Protein AF-A0A7J7JKU1-F1 (afdb_monomer)

Nearest PDB structures (foldseek):
  4qpm-assembly2_B  TM=9.343E-01  e=4.705E-10  Homo sapiens
  4qpm-assembly1_A  TM=9.347E-01  e=1.873E-09  Homo sapiens
  6jkm-assembly1_A  TM=8.986E-01  e=7.003E-09  Drosophila melanogaster
  4r8q-assembly1_A  TM=9.108E-01  e=9.587E-09  Homo sapiens
  5dmz-assembly2_B  TM=9.161E-01  e=3.366E-08  Homo sapiens

Structure (mmCIF, N/CA/C/O backbone):
data_AF-A0A7J7JKU1-F1
#
_entry.id   AF-A0A7J7JKU1-F1
#
loop_
_atom_site.group_PDB
_atom_site.id
_atom_site.type_symbol
_atom_site.label_atom_id
_atom_site.label_alt_id
_atom_site.label_comp_id
_atom_site.label_asym_id
_atom_site.label_entity_id
_atom_site.label_seq_id
_atom_site.pdbx_PDB_ins_code
_atom_site.Cartn_x
_atom_site.Cartn_y
_atom_site.Cartn_z
_atom_site.occupancy
_atom_site.B_iso_or_equiv
_atom_site.auth_seq_id
_atom_site.auth_comp_id
_atom_site.auth_asym_id
_atom_site.auth_atom_id
_atom_site.pdbx_PDB_model_num
ATOM 1 N N . MET A 1 1 ? -12.959 -21.064 -3.383 1.00 46.06 1 MET A N 1
ATOM 2 C CA . MET A 1 1 ? -13.220 -21.787 -2.117 1.00 46.06 1 MET A CA 1
ATOM 3 C C . MET A 1 1 ? -13.377 -20.751 -1.018 1.00 46.06 1 MET A C 1
ATOM 5 O O . MET A 1 1 ? -12.497 -19.912 -0.918 1.00 46.06 1 MET A O 1
ATOM 9 N N . SER A 1 2 ? -14.446 -20.796 -0.218 1.00 59.28 2 SER A N 1
ATOM 10 C CA . SER A 1 2 ? -14.544 -20.026 1.033 1.00 59.28 2 SER A CA 1
ATOM 11 C C . SER A 1 2 ? -14.704 -21.008 2.189 1.00 59.28 2 SER A C 1
ATOM 13 O O . SER A 1 2 ? -15.563 -21.885 2.125 1.00 59.28 2 SER A O 1
ATOM 15 N N . LYS A 1 3 ? -13.853 -20.899 3.215 1.00 81.06 3 LYS A N 1
ATOM 16 C CA . LYS A 1 3 ? -13.950 -21.684 4.460 1.00 81.06 3 LYS A CA 1
ATOM 17 C C . LYS A 1 3 ? -14.868 -21.029 5.497 1.00 81.06 3 LYS A C 1
ATOM 19 O O . LYS A 1 3 ? -15.159 -21.647 6.515 1.00 81.06 3 LYS A O 1
ATOM 24 N N . PHE A 1 4 ? -15.330 -19.812 5.220 1.00 85.56 4 PHE A N 1
ATOM 25 C CA . PHE A 1 4 ? -16.166 -19.015 6.106 1.00 85.56 4 PHE A CA 1
ATOM 26 C C . PHE A 1 4 ? -17.524 -18.710 5.459 1.00 85.56 4 PHE A C 1
ATOM 28 O O . PHE A 1 4 ? -17.629 -18.718 4.223 1.00 85.56 4 PHE A O 1
ATOM 35 N N . PRO A 1 5 ? -18.564 -18.428 6.262 1.00 91.69 5 PRO A N 1
ATOM 36 C CA . PRO A 1 5 ? -19.834 -17.940 5.744 1.00 91.69 5 PRO A CA 1
ATOM 37 C C . PRO A 1 5 ? -19.664 -16.671 4.886 1.00 91.69 5 PRO A C 1
ATOM 39 O O . PRO A 1 5 ? -18.752 -15.875 5.142 1.00 91.69 5 PRO A O 1
ATOM 42 N N . PRO A 1 6 ? -20.536 -16.446 3.888 1.00 88.62 6 PRO A N 1
ATOM 43 C CA . PRO A 1 6 ? -20.559 -15.195 3.134 1.00 88.62 6 PRO A CA 1
ATOM 44 C C . PRO A 1 6 ? -20.669 -13.977 4.063 1.00 88.62 6 PRO A C 1
ATOM 46 O O . PRO A 1 6 ? -21.420 -14.013 5.035 1.00 88.62 6 PRO A O 1
ATOM 49 N N . GLY A 1 7 ? -19.918 -12.912 3.771 1.00 88.69 7 GLY A N 1
ATOM 50 C CA . GLY A 1 7 ? -19.911 -11.684 4.580 1.00 88.69 7 GLY A CA 1
ATOM 51 C C . GLY A 1 7 ? -19.053 -11.744 5.850 1.00 88.69 7 GLY A C 1
ATOM 52 O O . GLY A 1 7 ? -19.104 -10.825 6.660 1.00 88.69 7 GLY A O 1
ATOM 53 N N . THR A 1 8 ? -18.261 -12.803 6.048 1.00 91.94 8 THR A N 1
ATOM 54 C CA . THR A 1 8 ? -17.329 -12.869 7.184 1.00 91.94 8 THR A CA 1
ATOM 55 C C . THR A 1 8 ? -16.229 -11.818 7.044 1.00 91.94 8 THR A C 1
ATOM 57 O O . THR A 1 8 ? -15.529 -11.788 6.033 1.00 91.94 8 THR A O 1
ATOM 60 N N . THR A 1 9 ? -16.036 -11.015 8.090 1.00 94.88 9 THR A N 1
ATOM 61 C CA . THR A 1 9 ? -14.942 -10.043 8.219 1.00 94.88 9 THR A CA 1
ATOM 62 C C . THR A 1 9 ? -14.156 -10.268 9.506 1.00 94.88 9 THR A C 1
ATOM 64 O O . THR A 1 9 ? -14.694 -10.796 10.479 1.00 94.88 9 THR A O 1
ATOM 67 N N . PHE A 1 10 ? -12.914 -9.800 9.545 1.00 94.19 10 PHE A N 1
ATOM 68 C CA . PHE A 1 10 ? -12.026 -9.903 10.699 1.00 94.19 10 PHE A CA 1
ATOM 69 C C . PHE A 1 10 ? -11.717 -8.523 11.286 1.00 94.19 10 PHE A C 1
ATOM 71 O O . PHE A 1 10 ? -11.717 -7.522 10.578 1.00 94.19 10 PHE A O 1
ATOM 78 N N . THR A 1 11 ? -11.441 -8.474 12.587 1.00 93.62 11 THR A N 1
ATOM 79 C CA . THR A 1 11 ? -11.050 -7.254 13.324 1.00 93.62 11 THR A CA 1
ATOM 80 C C . THR A 1 11 ? -9.791 -7.465 14.166 1.00 93.62 11 THR A C 1
ATOM 82 O O . THR A 1 11 ? -9.425 -6.618 14.975 1.00 93.62 11 THR A O 1
ATOM 85 N N . ALA A 1 12 ? -9.122 -8.608 13.996 1.00 90.19 12 ALA A N 1
ATOM 86 C CA . ALA A 1 12 ? -7.880 -8.900 14.694 1.00 90.19 12 ALA A CA 1
ATOM 87 C C . ALA A 1 12 ? -6.747 -8.003 14.178 1.00 90.19 12 ALA A C 1
ATOM 89 O O . ALA A 1 12 ? -6.693 -7.680 12.989 1.00 90.19 12 ALA A O 1
ATOM 90 N N . ASN A 1 13 ? -5.826 -7.651 15.069 1.00 85.62 13 ASN A N 1
ATOM 91 C CA . ASN A 1 13 ? -4.623 -6.901 14.728 1.00 85.62 13 ASN A CA 1
ATOM 92 C C . ASN A 1 13 ? -3.426 -7.849 14.657 1.00 85.62 13 ASN A C 1
ATOM 94 O O . ASN A 1 13 ? -3.369 -8.847 15.375 1.00 85.62 13 ASN A O 1
ATOM 98 N N . ASN A 1 14 ? -2.460 -7.521 13.802 1.00 76.62 14 ASN A N 1
ATOM 99 C CA . ASN A 1 14 ? -1.151 -8.157 13.839 1.00 76.62 14 ASN A CA 1
ATOM 100 C C . ASN A 1 14 ? -0.316 -7.511 14.955 1.00 76.62 1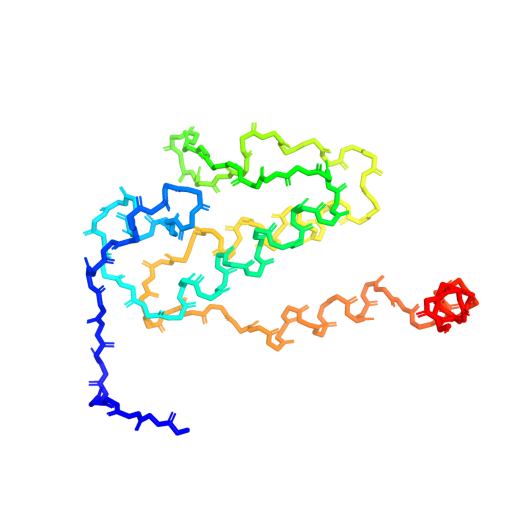4 ASN A C 1
ATOM 102 O O . ASN A 1 14 ? -0.304 -6.288 15.082 1.00 76.62 14 ASN A O 1
ATOM 106 N N . GLU A 1 15 ? 0.395 -8.311 15.747 1.00 78.12 15 GLU A N 1
ATOM 107 C CA . GLU A 1 15 ? 1.265 -7.810 16.821 1.00 78.12 15 GLU A CA 1
ATOM 108 C C . GLU A 1 15 ? 2.463 -7.013 16.281 1.00 78.12 15 GLU A C 1
ATOM 110 O O . GLU A 1 15 ? 3.053 -6.200 16.989 1.00 78.12 15 GLU A O 1
ATOM 115 N N . THR A 1 16 ? 2.819 -7.208 15.008 1.00 81.88 16 THR A N 1
ATOM 116 C CA . THR A 1 16 ? 3.930 -6.497 14.372 1.00 81.88 16 THR A CA 1
ATOM 117 C C . THR A 1 16 ? 3.438 -5.306 13.550 1.00 81.88 16 THR A C 1
ATOM 119 O O . THR A 1 16 ? 2.792 -5.464 12.512 1.00 81.88 16 THR A O 1
ATOM 122 N N . GLU A 1 17 ? 3.815 -4.096 13.969 1.00 75.38 17 GLU A N 1
ATOM 123 C CA . GLU A 1 17 ? 3.302 -2.835 13.413 1.00 75.38 17 GLU A CA 1
ATOM 124 C C . GLU A 1 17 ? 3.532 -2.655 11.903 1.00 75.38 17 GLU A C 1
ATOM 126 O O . GLU A 1 17 ? 2.684 -2.078 11.212 1.00 75.38 17 GLU A O 1
ATOM 131 N N . GLY A 1 18 ? 4.653 -3.166 11.385 1.00 76.88 18 GLY A N 1
ATOM 132 C CA . GLY A 1 18 ? 5.004 -3.101 9.961 1.00 76.88 18 GLY A CA 1
ATOM 133 C C . GLY A 1 18 ? 4.120 -3.959 9.051 1.00 76.88 18 GLY A C 1
ATOM 134 O O . GLY A 1 18 ? 4.101 -3.744 7.844 1.00 76.88 18 GLY A O 1
ATOM 135 N N . PHE A 1 19 ? 3.363 -4.897 9.621 1.00 82.50 19 PHE A N 1
ATOM 136 C CA . PHE A 1 19 ? 2.470 -5.795 8.887 1.00 82.50 19 PHE A CA 1
ATOM 137 C C . PHE A 1 19 ? 0.989 -5.488 9.129 1.00 82.50 19 PHE A C 1
ATOM 139 O O . PHE A 1 19 ? 0.122 -6.229 8.669 1.00 82.50 19 PHE A O 1
ATOM 146 N N . MET A 1 20 ? 0.677 -4.405 9.846 1.00 92.50 20 MET A N 1
ATOM 147 C CA . MET A 1 20 ? -0.702 -3.966 10.016 1.00 92.50 20 MET A CA 1
ATOM 148 C C . MET A 1 20 ? -1.178 -3.211 8.773 1.00 92.50 20 MET A C 1
ATOM 150 O O . MET A 1 20 ? -0.646 -2.142 8.460 1.00 92.50 20 MET A O 1
ATOM 154 N N . CYS A 1 21 ? -2.212 -3.734 8.105 1.00 95.25 21 CYS A N 1
ATOM 155 C CA . CYS A 1 21 ? -2.873 -3.024 7.011 1.00 95.25 21 CYS A CA 1
ATOM 156 C C . CYS A 1 21 ? -3.623 -1.781 7.524 1.00 95.25 21 CYS A C 1
ATOM 158 O O . CYS A 1 21 ? -3.748 -1.555 8.734 1.00 95.25 21 CYS A O 1
ATOM 160 N N . ILE A 1 22 ? -4.128 -0.954 6.608 1.00 96.12 22 ILE A N 1
ATOM 161 C CA . ILE A 1 22 ? -4.790 0.308 6.964 1.00 96.12 22 ILE A CA 1
ATOM 162 C C . ILE A 1 22 ? -6.020 0.068 7.842 1.00 96.12 22 ILE A C 1
ATOM 164 O O . ILE A 1 22 ? -6.248 0.795 8.809 1.00 96.12 22 ILE A O 1
ATOM 168 N N . GLU A 1 23 ? -6.796 -0.970 7.553 1.00 96.25 23 GLU A N 1
ATOM 169 C CA . GLU A 1 23 ? -7.975 -1.355 8.325 1.00 96.25 23 GLU A CA 1
ATOM 170 C C . GLU A 1 23 ? -7.602 -1.738 9.761 1.00 96.25 23 GLU A C 1
ATOM 172 O O . GLU A 1 23 ? -8.195 -1.197 10.688 1.00 96.25 23 GLU A O 1
ATOM 177 N N . MET A 1 24 ? -6.556 -2.548 9.967 1.00 95.19 24 MET A N 1
ATOM 178 C CA . MET A 1 24 ? -6.043 -2.865 11.310 1.00 95.19 24 MET A CA 1
ATOM 179 C C . MET A 1 24 ? -5.609 -1.595 12.058 1.00 95.19 24 MET A C 1
ATOM 181 O O . MET A 1 24 ? -6.012 -1.362 13.197 1.00 95.19 24 MET A O 1
ATOM 185 N N . LYS A 1 25 ? -4.844 -0.709 11.399 1.00 92.81 25 LYS A N 1
ATOM 186 C CA . LYS A 1 25 ? -4.386 0.565 11.991 1.00 92.81 25 LYS A CA 1
ATOM 187 C C . LYS A 1 25 ? -5.542 1.494 12.372 1.00 92.81 25 LYS A C 1
ATOM 189 O O . LYS A 1 25 ? -5.419 2.258 13.325 1.00 92.81 25 LYS A O 1
ATOM 194 N N . THR A 1 26 ? -6.653 1.427 11.641 1.00 93.69 26 THR A N 1
ATOM 195 C CA . THR A 1 26 ? -7.845 2.268 11.842 1.00 93.69 26 THR A CA 1
ATOM 196 C C . THR A 1 26 ? -8.975 1.561 12.592 1.00 93.69 26 THR A C 1
ATOM 198 O O . THR A 1 26 ? -10.061 2.123 12.701 1.00 93.69 26 THR A O 1
ATOM 201 N N . GLN A 1 27 ? -8.732 0.357 13.128 1.00 93.81 27 GLN A N 1
ATOM 202 C CA . GLN A 1 27 ? -9.733 -0.475 13.813 1.00 93.81 27 GLN A CA 1
ATOM 203 C C . GLN A 1 27 ? -10.998 -0.727 12.966 1.00 93.81 27 GLN A C 1
ATOM 205 O O . GLN A 1 27 ? -12.113 -0.802 13.483 1.00 93.81 27 GLN A O 1
ATOM 210 N N . ARG A 1 28 ? -10.830 -0.848 11.644 1.00 94.50 28 ARG A N 1
ATOM 211 C CA . ARG A 1 28 ? -11.887 -1.206 10.692 1.00 94.50 28 ARG A CA 1
ATOM 212 C C . ARG A 1 28 ? -11.865 -2.713 10.400 1.00 94.50 28 ARG A C 1
ATOM 214 O O . ARG A 1 28 ? -10.804 -3.335 10.475 1.00 94.50 28 ARG A O 1
ATOM 221 N N . PRO A 1 29 ? -13.014 -3.309 10.040 1.00 95.50 29 PRO A N 1
ATOM 222 C CA . PRO A 1 29 ? -13.056 -4.695 9.597 1.00 95.50 29 PRO A CA 1
ATOM 223 C C . PRO A 1 29 ? -12.287 -4.888 8.283 1.00 95.50 29 PRO A C 1
ATOM 225 O O . PRO A 1 29 ? -12.314 -4.025 7.403 1.00 95.50 29 PRO A O 1
ATOM 228 N N . TRP A 1 30 ? -11.643 -6.043 8.141 1.00 95.38 30 TRP A N 1
ATOM 229 C CA . TRP A 1 30 ? -10.852 -6.419 6.972 1.00 95.38 30 TRP A CA 1
ATOM 230 C C . TRP A 1 30 ? -11.104 -7.867 6.538 1.00 95.38 30 TRP A C 1
ATOM 232 O O . TRP A 1 30 ? -11.563 -8.709 7.309 1.00 95.38 30 TRP A O 1
ATOM 242 N N . THR A 1 31 ? -10.804 -8.151 5.274 1.00 95.00 31 THR A N 1
ATOM 243 C CA . THR A 1 31 ? -10.789 -9.483 4.655 1.00 95.00 31 THR A CA 1
ATOM 244 C C . THR A 1 31 ? -9.525 -9.621 3.800 1.00 95.00 31 THR A C 1
ATOM 246 O O . THR A 1 31 ? -8.447 -9.853 4.332 1.00 95.00 31 THR A O 1
ATOM 249 N N . TYR A 1 32 ? -9.605 -9.410 2.490 1.00 94.56 32 TYR A N 1
ATOM 250 C CA . TYR A 1 32 ? -8.474 -9.552 1.569 1.00 94.56 32 TYR A CA 1
ATOM 251 C C . TYR A 1 32 ? -7.542 -8.331 1.544 1.00 94.56 32 TYR A C 1
ATOM 253 O O . TYR A 1 32 ? -6.454 -8.395 0.977 1.00 94.56 32 TYR A O 1
ATOM 261 N N . GLN A 1 33 ? -7.925 -7.219 2.181 1.00 95.62 33 GLN A N 1
ATOM 262 C CA . GLN A 1 33 ? -7.098 -6.009 2.263 1.00 95.62 33 GLN A CA 1
ATOM 263 C C . GLN A 1 33 ? -5.731 -6.278 2.910 1.00 95.62 33 GLN A C 1
ATOM 265 O O . GLN A 1 33 ? -4.746 -5.639 2.543 1.00 95.62 33 GLN A O 1
ATOM 270 N N . THR A 1 34 ? -5.645 -7.246 3.833 1.00 94.88 34 THR A N 1
ATOM 271 C CA . THR A 1 34 ? -4.372 -7.626 4.465 1.00 94.88 34 THR A CA 1
ATOM 272 C C . THR A 1 34 ? -3.369 -8.186 3.449 1.00 94.88 34 THR A C 1
ATOM 274 O O . THR A 1 34 ? -2.213 -7.760 3.433 1.00 94.88 34 THR A O 1
ATOM 277 N N . ASP A 1 35 ? -3.823 -9.036 2.524 1.00 94.56 35 ASP A N 1
ATOM 278 C CA . ASP A 1 35 ? -2.975 -9.618 1.481 1.00 94.56 35 ASP A CA 1
ATOM 279 C C . ASP A 1 35 ? -2.537 -8.549 0.474 1.00 94.56 35 ASP A C 1
ATOM 281 O O . ASP A 1 35 ? -1.368 -8.492 0.089 1.00 94.56 35 ASP A O 1
ATOM 285 N N . LEU A 1 36 ? -3.451 -7.649 0.093 1.00 96.38 36 LEU A N 1
ATOM 286 C CA . LEU A 1 36 ? -3.147 -6.531 -0.808 1.00 96.38 36 LEU A CA 1
ATOM 287 C C . LEU A 1 36 ? -2.111 -5.582 -0.199 1.00 96.38 36 LEU A C 1
ATOM 289 O O . LEU A 1 36 ? -1.170 -5.172 -0.880 1.00 96.38 36 LEU A O 1
ATOM 293 N N . PHE A 1 37 ? -2.221 -5.295 1.098 1.00 96.31 37 PHE A N 1
ATOM 294 C CA . PHE A 1 37 ? -1.210 -4.535 1.823 1.00 96.31 37 PHE A CA 1
ATOM 295 C C . PHE A 1 37 ? 0.150 -5.250 1.829 1.00 96.31 37 PHE A C 1
ATOM 297 O O . PHE A 1 37 ? 1.183 -4.610 1.627 1.00 96.31 37 PHE A O 1
ATOM 304 N N . GLY A 1 38 ? 0.168 -6.577 1.995 1.00 95.25 38 GLY A N 1
ATOM 305 C CA . GLY A 1 38 ? 1.385 -7.389 1.904 1.00 95.25 38 GLY A CA 1
ATOM 306 C C . GLY A 1 38 ? 2.041 -7.350 0.517 1.00 95.25 38 GLY A C 1
ATOM 307 O O . GLY A 1 38 ? 3.266 -7.210 0.410 1.00 95.25 38 GLY A O 1
ATOM 308 N N . VAL A 1 39 ? 1.239 -7.395 -0.553 1.00 95.88 39 VAL A N 1
ATOM 309 C CA . VAL A 1 39 ? 1.717 -7.220 -1.936 1.00 95.88 39 VAL A CA 1
ATOM 310 C C . VAL A 1 39 ? 2.351 -5.842 -2.109 1.00 95.88 39 VAL A C 1
ATOM 312 O O . VAL A 1 39 ? 3.477 -5.750 -2.600 1.00 95.88 39 VAL A O 1
ATOM 315 N N . LEU A 1 40 ? 1.686 -4.777 -1.653 1.00 96.56 40 LEU A N 1
ATOM 316 C CA . LEU A 1 40 ? 2.237 -3.421 -1.701 1.00 96.56 40 LEU A CA 1
ATOM 317 C C . LEU A 1 40 ? 3.538 -3.288 -0.907 1.00 96.56 40 LEU A C 1
ATOM 319 O O . LEU A 1 40 ? 4.488 -2.679 -1.396 1.00 96.56 40 LEU A O 1
ATOM 323 N N . GLY A 1 41 ? 3.607 -3.885 0.286 1.00 95.88 41 GLY A N 1
ATOM 324 C CA . GLY A 1 41 ? 4.822 -3.917 1.097 1.00 95.88 41 GLY A CA 1
ATOM 325 C C . GLY A 1 41 ? 5.982 -4.581 0.357 1.00 95.88 41 GLY A C 1
ATOM 326 O O . GLY A 1 41 ? 7.080 -4.030 0.303 1.00 95.88 41 GLY A O 1
ATOM 327 N N . THR A 1 42 ? 5.715 -5.711 -0.300 1.00 95.94 42 THR A N 1
ATOM 328 C CA . THR A 1 42 ? 6.705 -6.439 -1.108 1.00 95.94 42 THR A CA 1
ATOM 329 C C . THR A 1 42 ? 7.177 -5.609 -2.301 1.00 95.94 42 THR A C 1
ATOM 331 O O . THR A 1 42 ? 8.380 -5.433 -2.497 1.00 95.94 42 THR A O 1
ATOM 334 N N . VAL A 1 43 ? 6.246 -5.048 -3.079 1.00 95.25 43 VAL A N 1
ATOM 335 C CA . VAL A 1 43 ? 6.564 -4.171 -4.218 1.00 95.25 43 VAL A CA 1
ATOM 336 C C . VAL A 1 43 ? 7.391 -2.971 -3.764 1.00 95.25 43 VAL A C 1
ATOM 338 O O . VAL A 1 43 ? 8.397 -2.643 -4.389 1.00 95.25 43 VAL A O 1
ATOM 341 N N . TYR A 1 44 ? 7.011 -2.331 -2.659 1.00 95.56 44 TYR A N 1
ATOM 342 C CA . TYR A 1 44 ? 7.746 -1.198 -2.110 1.00 95.56 44 TYR A CA 1
ATOM 343 C C . TYR A 1 44 ? 9.184 -1.587 -1.752 1.00 95.56 44 TYR A C 1
ATOM 345 O O . TYR A 1 44 ? 10.121 -0.869 -2.100 1.00 95.56 44 TYR A O 1
ATOM 353 N N . THR A 1 45 ? 9.386 -2.745 -1.119 1.00 94.81 45 THR A N 1
ATOM 354 C CA . THR A 1 45 ? 10.730 -3.246 -0.815 1.00 94.81 45 THR A CA 1
ATOM 355 C C . THR A 1 45 ? 11.548 -3.520 -2.073 1.00 94.81 45 THR A C 1
ATOM 357 O O . THR A 1 45 ? 12.729 -3.179 -2.097 1.00 94.81 45 THR A O 1
ATOM 360 N N . LEU A 1 46 ? 10.943 -4.033 -3.145 1.00 93.75 46 LEU A N 1
ATOM 361 C CA . LEU A 1 46 ? 11.634 -4.218 -4.426 1.00 93.75 46 LEU A CA 1
ATOM 362 C C . LEU A 1 46 ? 12.029 -2.886 -5.088 1.00 93.75 46 LEU A C 1
ATOM 364 O O . LEU A 1 46 ? 13.107 -2.789 -5.669 1.00 93.75 46 LEU A O 1
ATOM 368 N N . LEU A 1 47 ? 11.186 -1.855 -4.986 1.00 92.88 47 LEU A N 1
ATOM 369 C CA . LEU A 1 47 ? 11.436 -0.547 -5.604 1.00 92.88 47 LEU A CA 1
ATOM 370 C C . LEU A 1 47 ? 12.418 0.324 -4.807 1.00 92.88 47 LEU A C 1
ATOM 372 O O . LEU A 1 47 ? 13.222 1.042 -5.400 1.00 92.88 47 LEU A O 1
ATOM 376 N N . PHE A 1 48 ? 12.351 0.280 -3.475 1.00 93.50 48 PHE A N 1
ATOM 377 C CA . PHE A 1 48 ? 13.046 1.225 -2.591 1.00 93.50 48 PHE A CA 1
ATOM 378 C C . PHE A 1 48 ? 14.058 0.577 -1.643 1.00 93.50 48 PHE A C 1
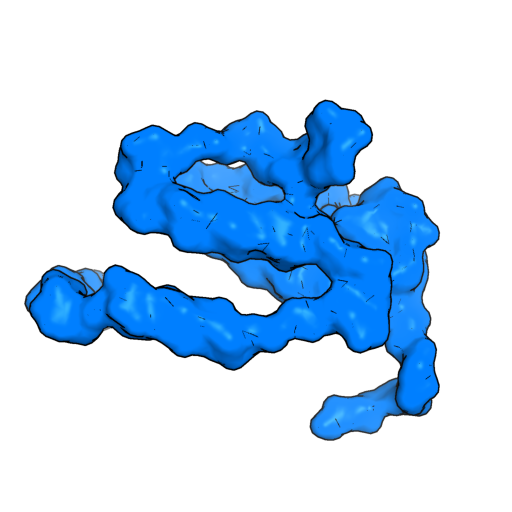ATOM 380 O O . PHE A 1 48 ? 14.718 1.298 -0.895 1.00 93.50 48 PHE A O 1
ATOM 387 N N . GLN A 1 49 ? 14.184 -0.756 -1.654 1.00 93.25 49 GLN A N 1
ATOM 388 C CA . GLN A 1 49 ? 15.102 -1.522 -0.795 1.00 93.25 49 GLN A CA 1
ATOM 389 C C . GLN A 1 49 ? 14.905 -1.231 0.701 1.00 93.25 49 GLN A C 1
ATOM 391 O O . GLN A 1 49 ? 15.845 -1.226 1.493 1.00 93.25 49 GLN A O 1
ATOM 396 N N . ASN A 1 50 ? 13.665 -0.940 1.092 1.00 92.56 50 ASN A N 1
ATOM 397 C CA . ASN A 1 50 ? 13.294 -0.620 2.462 1.00 92.56 50 ASN A CA 1
ATOM 398 C C . ASN A 1 50 ? 11.890 -1.153 2.762 1.00 92.56 50 ASN A C 1
ATOM 400 O O . ASN A 1 50 ? 11.121 -1.450 1.846 1.00 92.56 50 ASN A O 1
ATOM 404 N N . TYR A 1 51 ? 11.536 -1.263 4.036 1.00 93.06 51 TYR A N 1
ATOM 405 C CA . TYR A 1 51 ? 10.185 -1.634 4.430 1.00 93.06 51 TYR A CA 1
ATOM 406 C C . TYR A 1 51 ? 9.214 -0.478 4.204 1.00 93.06 51 TYR A C 1
ATOM 408 O O . TYR A 1 51 ? 9.541 0.697 4.407 1.00 93.06 51 TYR A O 1
ATOM 416 N N . MET A 1 52 ? 8.004 -0.825 3.770 1.00 94.75 52 MET A N 1
ATOM 417 C CA . MET A 1 52 ? 6.938 0.145 3.579 1.00 94.75 52 MET A CA 1
ATOM 418 C C . MET A 1 52 ? 6.434 0.627 4.936 1.00 94.75 52 MET A C 1
ATOM 420 O O . MET A 1 52 ? 5.853 -0.131 5.706 1.00 94.75 52 MET A O 1
ATOM 424 N N . LEU A 1 53 ? 6.619 1.915 5.199 1.00 94.25 53 LEU A N 1
ATOM 425 C CA . LEU A 1 53 ? 5.893 2.626 6.243 1.00 94.25 53 LEU A CA 1
ATOM 426 C C . LEU A 1 53 ? 4.802 3.451 5.575 1.00 94.25 53 LEU A C 1
ATOM 428 O O . LEU A 1 53 ? 5.018 3.974 4.483 1.00 94.25 53 LEU A O 1
ATOM 432 N N . VAL A 1 54 ? 3.656 3.595 6.230 1.00 95.38 54 VAL A N 1
ATOM 433 C CA . VAL A 1 54 ? 2.517 4.362 5.716 1.00 95.38 54 VAL A CA 1
ATOM 434 C C . VAL A 1 54 ? 2.222 5.552 6.614 1.00 95.38 54 VAL A C 1
ATOM 436 O O . VAL A 1 54 ? 2.430 5.500 7.823 1.00 95.38 54 VAL A O 1
ATOM 439 N N . THR A 1 55 ? 1.742 6.628 6.008 1.00 95.44 55 THR A N 1
ATOM 440 C CA . THR A 1 55 ? 1.320 7.846 6.693 1.00 95.44 55 THR A CA 1
ATOM 441 C C . THR A 1 55 ? 0.002 8.336 6.110 1.00 95.44 55 THR A C 1
ATOM 443 O O . THR A 1 55 ? -0.295 8.093 4.937 1.00 95.44 55 THR A O 1
ATOM 446 N N . TYR A 1 56 ? -0.781 9.029 6.929 1.00 96.00 56 TYR A N 1
ATOM 447 C CA . TYR A 1 56 ? -2.024 9.660 6.513 1.00 96.00 56 TYR A CA 1
ATOM 448 C C . TYR A 1 56 ? -1.778 11.148 6.270 1.00 96.00 56 TYR A C 1
ATOM 450 O O . TYR A 1 56 ? -1.293 11.854 7.153 1.00 96.00 56 TYR A O 1
ATOM 458 N N . ASN A 1 57 ? -2.105 11.635 5.074 1.00 93.44 57 ASN A N 1
ATOM 459 C CA . ASN A 1 57 ? -1.857 13.031 4.694 1.00 93.44 57 ASN A CA 1
ATOM 460 C C . ASN A 1 57 ? -3.035 13.981 4.980 1.00 93.44 57 ASN A C 1
ATOM 462 O O . ASN A 1 57 ? -3.020 15.124 4.534 1.00 93.44 57 ASN A O 1
ATOM 466 N N . GLY A 1 58 ? -4.065 13.507 5.687 1.00 93.25 58 GLY A N 1
ATOM 467 C CA . GLY A 1 58 ? -5.315 14.237 5.913 1.00 93.25 58 GLY A CA 1
ATOM 468 C C . GLY A 1 58 ? -6.445 13.838 4.960 1.00 93.25 58 GLY A C 1
ATOM 469 O O . GLY A 1 58 ? -7.604 14.089 5.282 1.00 93.25 58 GLY A O 1
ATOM 470 N N . GLN A 1 59 ? -6.132 13.178 3.841 1.00 93.94 59 GLN A N 1
ATOM 471 C CA . GLN A 1 59 ? -7.111 12.708 2.853 1.00 93.94 59 GLN A CA 1
ATOM 472 C C . GLN A 1 59 ? -6.954 11.221 2.522 1.00 93.94 59 GLN A C 1
ATOM 474 O O . GLN A 1 59 ? -7.941 10.497 2.463 1.00 93.94 59 GLN A O 1
ATOM 479 N N . LEU A 1 60 ? -5.722 10.765 2.294 1.00 96.25 60 LEU A N 1
ATOM 480 C CA . LEU A 1 60 ? -5.404 9.414 1.840 1.00 96.25 60 LEU A CA 1
ATOM 481 C C . LEU A 1 60 ? -4.189 8.860 2.590 1.00 96.25 60 LEU A C 1
ATOM 483 O O . LEU A 1 60 ? -3.285 9.594 3.012 1.00 96.25 60 LEU A O 1
ATOM 487 N N . TRP A 1 61 ? -4.160 7.539 2.719 1.00 96.75 61 TRP A N 1
ATOM 488 C CA . TRP A 1 61 ? -2.988 6.784 3.137 1.00 96.75 61 TRP A CA 1
ATOM 489 C C . TRP A 1 61 ? -2.011 6.642 1.976 1.00 96.75 61 TRP A C 1
ATOM 491 O O . TRP A 1 61 ? -2.393 6.306 0.854 1.00 96.75 61 TRP A O 1
ATOM 501 N N . GLN A 1 62 ? -0.735 6.888 2.259 1.00 96.00 62 GLN A N 1
ATOM 502 C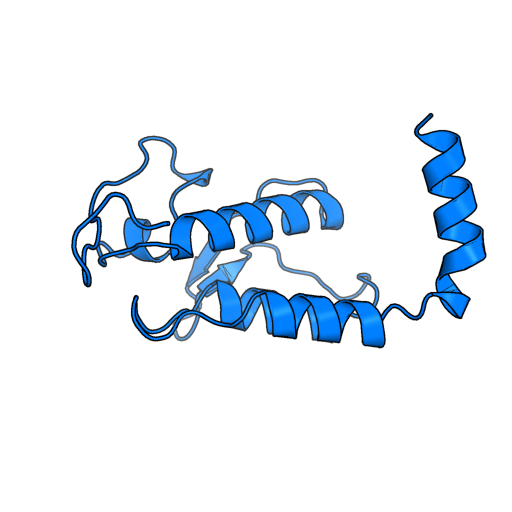 CA . GLN A 1 62 ? 0.354 6.805 1.288 1.00 96.00 62 GLN A CA 1
ATOM 503 C C . GLN A 1 62 ? 1.638 6.286 1.946 1.00 96.00 62 GLN A C 1
ATOM 505 O O . GLN A 1 62 ? 1.795 6.417 3.166 1.00 96.00 62 GLN A O 1
ATOM 510 N N . PRO A 1 63 ? 2.597 5.736 1.181 1.00 95.25 63 PRO A N 1
ATOM 511 C CA . PRO A 1 63 ? 3.892 5.379 1.743 1.00 95.25 63 PRO A CA 1
ATOM 512 C C . PRO A 1 63 ? 4.631 6.625 2.264 1.00 95.25 63 PRO A C 1
ATOM 514 O O . PRO A 1 63 ? 4.663 7.668 1.614 1.00 95.25 63 PRO A O 1
ATOM 517 N N . ALA A 1 64 ? 5.250 6.531 3.441 1.00 93.12 64 ALA A N 1
ATOM 518 C CA . ALA A 1 64 ? 5.874 7.664 4.129 1.00 93.12 64 ALA A CA 1
ATOM 519 C C . ALA A 1 64 ? 7.078 8.252 3.370 1.00 93.12 64 ALA A C 1
ATOM 521 O O . ALA A 1 64 ? 7.362 9.442 3.481 1.00 93.12 64 ALA A O 1
ATOM 522 N N . LYS A 1 65 ? 7.790 7.429 2.588 1.00 91.62 65 LYS A N 1
ATOM 523 C CA . LYS A 1 65 ? 8.930 7.840 1.753 1.00 91.62 65 LYS A CA 1
ATOM 524 C C . LYS A 1 65 ? 8.693 7.456 0.292 1.00 91.62 65 LYS A C 1
ATOM 526 O O . LYS A 1 65 ? 9.365 6.591 -0.253 1.00 91.62 65 LYS A O 1
ATOM 531 N N . PHE A 1 66 ? 7.731 8.112 -0.350 1.00 90.62 66 PHE A N 1
ATOM 532 C CA . PHE A 1 66 ? 7.278 7.750 -1.695 1.00 90.62 66 PHE A CA 1
ATOM 533 C C . PHE A 1 66 ? 7.856 8.642 -2.808 1.00 90.62 66 PHE A C 1
ATOM 535 O O . PHE A 1 66 ? 7.134 9.355 -3.500 1.00 90.62 66 PHE A O 1
ATOM 542 N N . ASN A 1 67 ? 9.183 8.631 -2.987 1.00 90.19 67 ASN A N 1
ATOM 543 C CA . ASN A 1 67 ? 9.825 9.401 -4.060 1.00 90.19 67 ASN A CA 1
ATOM 544 C C . ASN A 1 67 ? 9.907 8.595 -5.363 1.00 90.19 67 ASN A C 1
ATOM 546 O O . ASN A 1 67 ? 10.858 7.852 -5.597 1.00 90.19 67 ASN A O 1
ATOM 550 N N . LEU A 1 68 ? 8.930 8.797 -6.243 1.00 88.88 68 LEU A N 1
ATOM 551 C CA . LEU A 1 68 ? 8.852 8.099 -7.524 1.00 88.88 68 LEU A CA 1
ATOM 552 C C . LEU A 1 68 ? 9.603 8.786 -8.680 1.00 88.88 68 LEU A C 1
ATOM 554 O O . LEU A 1 68 ? 9.548 8.287 -9.799 1.00 88.88 68 LEU A O 1
ATOM 558 N N . HIS A 1 69 ? 10.323 9.896 -8.464 1.00 85.19 69 HIS A N 1
ATOM 559 C CA . HIS A 1 69 ? 10.922 10.687 -9.557 1.00 85.19 69 HIS A CA 1
ATOM 560 C C . HIS A 1 69 ? 11.859 9.874 -10.468 1.00 85.19 69 HIS A C 1
ATOM 562 O O . HIS A 1 69 ? 11.994 10.164 -11.654 1.00 85.19 69 HIS A O 1
ATOM 568 N N . ARG A 1 70 ? 12.545 8.865 -9.921 1.00 83.94 70 ARG A N 1
ATOM 569 C CA . ARG A 1 70 ? 13.475 8.001 -10.672 1.00 83.94 70 ARG A CA 1
ATOM 570 C C . ARG A 1 70 ? 12.922 6.602 -10.928 1.00 83.94 70 ARG A C 1
ATOM 572 O O . ARG A 1 70 ? 13.632 5.760 -11.469 1.00 83.94 70 ARG A O 1
ATOM 579 N N . ILE A 1 71 ? 11.680 6.350 -10.528 1.00 87.00 71 ILE A N 1
ATOM 580 C CA . ILE A 1 71 ? 11.033 5.062 -10.731 1.00 87.00 71 ILE A CA 1
ATOM 581 C C . ILE A 1 71 ? 10.383 5.061 -12.110 1.00 87.00 71 ILE A C 1
ATOM 583 O O . ILE A 1 71 ? 9.583 5.934 -12.454 1.00 87.00 71 ILE A O 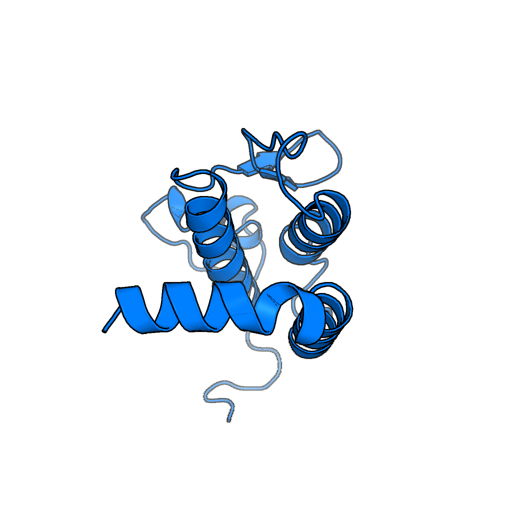1
ATOM 587 N N . TYR A 1 72 ? 10.742 4.065 -12.914 1.00 86.12 72 TYR A N 1
ATOM 588 C CA . TYR A 1 72 ? 10.148 3.862 -14.228 1.00 86.12 72 TYR A CA 1
ATOM 589 C C . TYR A 1 72 ? 8.634 3.631 -14.101 1.00 86.12 72 TYR A C 1
ATOM 591 O O . TYR A 1 72 ? 8.197 2.891 -13.222 1.00 86.12 72 TYR A O 1
ATOM 599 N N . LYS A 1 73 ? 7.837 4.275 -14.967 1.00 89.75 73 LYS A N 1
ATOM 600 C CA . LYS A 1 73 ? 6.356 4.279 -14.911 1.00 89.75 73 LYS A CA 1
ATOM 601 C C . LYS A 1 73 ? 5.818 4.703 -13.539 1.00 89.75 73 LYS A C 1
ATOM 603 O O . LYS A 1 73 ? 4.828 4.164 -13.057 1.00 89.75 73 LYS A O 1
ATOM 608 N N . SER A 1 74 ? 6.457 5.699 -12.924 1.00 91.88 74 SER A N 1
ATOM 609 C CA . SER A 1 74 ? 6.077 6.299 -11.635 1.00 91.88 74 SER A CA 1
ATOM 610 C C . SER A 1 74 ? 4.570 6.500 -11.463 1.00 91.88 74 SER A C 1
ATOM 612 O O . SER A 1 74 ? 4.024 6.144 -10.426 1.00 91.88 74 SER A O 1
ATOM 614 N N . ARG A 1 75 ? 3.882 7.003 -12.493 1.00 93.25 75 ARG A N 1
ATOM 615 C CA . ARG A 1 75 ? 2.427 7.195 -12.481 1.00 93.25 75 ARG A CA 1
ATOM 616 C C . ARG A 1 75 ? 1.648 5.900 -12.226 1.00 93.25 75 ARG A C 1
ATOM 618 O O . ARG A 1 75 ? 0.750 5.906 -11.396 1.00 93.25 75 ARG A O 1
ATOM 625 N N . LEU A 1 76 ? 2.002 4.806 -12.900 1.00 94.94 76 LEU A N 1
ATOM 626 C CA . LEU A 1 76 ? 1.325 3.517 -12.742 1.00 94.94 76 LEU A CA 1
ATOM 627 C C . LEU A 1 76 ? 1.483 2.983 -11.313 1.00 94.94 76 LEU A C 1
ATOM 629 O O . LEU A 1 76 ? 0.512 2.537 -10.706 1.00 94.94 76 LEU A O 1
ATOM 633 N N . TRP A 1 77 ? 2.694 3.091 -10.757 1.00 95.56 77 TRP A N 1
ATOM 634 C CA . TRP A 1 77 ? 2.944 2.741 -9.361 1.00 95.56 77 TRP A CA 1
ATOM 635 C C . TRP A 1 77 ? 2.135 3.624 -8.413 1.00 95.56 77 TRP A C 1
ATOM 637 O O . TRP A 1 77 ? 1.479 3.099 -7.521 1.00 95.56 77 TRP A O 1
ATOM 647 N N . ALA A 1 78 ? 2.137 4.945 -8.612 1.00 95.38 78 ALA A N 1
ATOM 648 C CA . ALA A 1 78 ? 1.370 5.867 -7.777 1.00 95.38 78 ALA A CA 1
ATOM 649 C C . ALA A 1 78 ? -0.120 5.505 -7.752 1.00 95.38 78 ALA A C 1
ATOM 651 O O . ALA A 1 78 ? -0.689 5.383 -6.673 1.00 95.38 78 ALA A O 1
ATOM 652 N N . GLU A 1 79 ? -0.718 5.262 -8.921 1.00 96.50 79 GLU A N 1
ATOM 653 C CA . GLU A 1 79 ? -2.123 4.862 -9.034 1.00 96.50 79 GLU A CA 1
ATOM 654 C C . GLU A 1 79 ? -2.403 3.555 -8.266 1.00 96.50 79 GLU A C 1
ATOM 656 O O . GLU A 1 79 ? -3.370 3.497 -7.509 1.00 96.50 79 GLU A O 1
ATOM 661 N N . MET A 1 80 ? -1.530 2.544 -8.379 1.00 96.62 80 MET A N 1
ATOM 662 C CA . MET A 1 80 ? -1.692 1.265 -7.671 1.00 96.62 80 MET A CA 1
ATOM 663 C C . MET A 1 80 ? -1.598 1.419 -6.153 1.00 96.62 80 MET A C 1
ATOM 665 O O . MET A 1 80 ? -2.447 0.908 -5.425 1.00 96.62 80 MET A O 1
ATOM 669 N N . PHE A 1 81 ? -0.575 2.124 -5.660 1.00 97.00 81 PHE A N 1
ATOM 670 C CA . PHE A 1 81 ? -0.415 2.354 -4.224 1.00 97.00 81 PHE A CA 1
ATOM 671 C C . PHE A 1 81 ? -1.586 3.161 -3.661 1.00 97.00 81 PHE A C 1
ATOM 673 O O . PHE A 1 81 ? -2.065 2.848 -2.575 1.00 97.00 81 PHE A O 1
ATOM 680 N N . THR A 1 82 ? -2.072 4.170 -4.388 1.00 96.81 82 THR A N 1
ATOM 681 C CA . THR A 1 82 ? -3.226 4.957 -3.951 1.00 96.81 82 THR A CA 1
ATOM 682 C C . THR A 1 82 ? -4.492 4.109 -3.880 1.00 96.81 82 THR A C 1
ATOM 684 O O . THR A 1 82 ? -5.161 4.156 -2.852 1.00 96.81 82 THR A O 1
ATOM 687 N N . GLU A 1 83 ? -4.821 3.318 -4.903 1.00 97.00 83 GLU A N 1
ATOM 688 C CA . GLU A 1 83 ? -6.049 2.512 -4.884 1.00 97.00 83 GLU A CA 1
ATOM 689 C C . GLU A 1 83 ? -5.992 1.406 -3.820 1.00 97.00 83 GLU A C 1
ATOM 691 O O . GLU A 1 83 ? -6.890 1.289 -2.988 1.00 97.00 83 GLU A O 1
ATOM 696 N N . LEU A 1 84 ? -4.909 0.625 -3.796 1.00 96.88 84 LEU A N 1
ATOM 697 C CA . LEU A 1 84 ? -4.818 -0.560 -2.942 1.00 96.88 84 LEU A CA 1
ATOM 698 C C . LEU A 1 84 ? -4.575 -0.235 -1.455 1.00 96.88 84 LEU A C 1
ATOM 700 O O . LEU A 1 84 ? -4.891 -1.066 -0.606 1.00 96.88 84 LEU A O 1
ATOM 704 N N . LEU A 1 85 ? -4.051 0.952 -1.109 1.00 96.81 85 LEU A N 1
ATOM 705 C CA . LEU A 1 85 ? -3.987 1.412 0.291 1.00 96.81 85 LEU A CA 1
ATOM 706 C C . LEU A 1 85 ? -5.303 2.017 0.787 1.00 96.81 85 LEU A C 1
ATOM 708 O O . LEU A 1 85 ? -5.508 2.095 1.995 1.00 96.81 85 LEU A O 1
ATOM 712 N N . ASN A 1 86 ? -6.175 2.482 -0.108 1.00 97.12 86 ASN A N 1
ATOM 713 C CA . ASN A 1 86 ? -7.356 3.270 0.252 1.00 97.12 86 ASN A CA 1
ATOM 714 C C . ASN A 1 86 ? -8.653 2.566 -0.165 1.00 97.12 86 ASN A C 1
ATOM 716 O O . ASN A 1 86 ? -9.558 3.178 -0.730 1.00 97.12 86 ASN A O 1
ATOM 720 N N . ILE A 1 87 ? -8.742 1.269 0.133 1.00 96.31 87 ILE A N 1
ATOM 721 C CA . ILE A 1 87 ? -9.925 0.456 -0.152 1.00 96.31 87 ILE A CA 1
ATOM 722 C C . ILE A 1 87 ? -11.084 0.907 0.749 1.00 96.31 87 ILE A C 1
ATOM 724 O O . ILE A 1 87 ? -10.969 0.980 1.976 1.00 96.31 87 ILE A O 1
ATOM 728 N N . GLU A 1 88 ? -12.223 1.212 0.127 1.00 92.31 88 GLU A N 1
ATOM 729 C CA . GLU A 1 88 ? -13.388 1.786 0.807 1.00 92.31 88 GLU A CA 1
ATOM 730 C C . GLU A 1 88 ? -14.009 0.808 1.819 1.00 92.31 88 GLU A C 1
ATOM 732 O O . GLU A 1 88 ? -14.289 1.180 2.959 1.00 92.31 88 GLU A O 1
ATOM 737 N N . SER A 1 89 ? -14.222 -0.449 1.414 1.00 92.56 89 SER A N 1
ATOM 738 C CA . SER A 1 89 ? -14.899 -1.469 2.227 1.00 92.56 89 SER A CA 1
ATOM 739 C C . SER A 1 89 ? -14.552 -2.895 1.786 1.00 92.56 89 SER A C 1
ATOM 741 O O . SER A 1 89 ? -13.988 -3.103 0.712 1.00 92.56 89 SER A O 1
ATOM 743 N N . CYS A 1 90 ? -14.919 -3.892 2.601 1.00 92.62 90 CYS A N 1
ATOM 744 C CA . CYS A 1 90 ? -14.719 -5.313 2.280 1.00 92.62 90 CYS A CA 1
ATOM 745 C C . CYS A 1 90 ? -15.509 -5.785 1.048 1.00 92.62 90 CYS A C 1
ATOM 747 O O . CYS A 1 90 ? -15.119 -6.771 0.432 1.00 92.62 90 CYS A O 1
ATOM 749 N N . ASP A 1 91 ? -16.570 -5.074 0.662 1.00 90.88 91 ASP A N 1
ATOM 750 C CA . ASP A 1 91 ? -17.396 -5.417 -0.503 1.00 90.88 91 ASP A CA 1
ATOM 751 C C . ASP A 1 91 ? -16.894 -4.767 -1.802 1.00 90.88 91 ASP A C 1
ATOM 753 O O . ASP A 1 91 ? -17.352 -5.107 -2.892 1.00 90.88 91 ASP A O 1
ATOM 757 N N . ARG A 1 92 ? -15.953 -3.820 -1.702 1.00 92.00 92 ARG A N 1
ATOM 758 C CA . ARG A 1 92 ? -15.426 -3.029 -2.826 1.00 92.00 92 ARG A CA 1
ATOM 759 C C . ARG A 1 92 ? -13.924 -3.222 -2.982 1.00 92.00 92 ARG A C 1
ATOM 761 O O . ARG A 1 92 ? -13.157 -2.263 -2.983 1.00 92.00 92 ARG A O 1
ATOM 768 N N . ILE A 1 93 ? -13.503 -4.479 -3.071 1.00 92.62 93 ILE A N 1
ATOM 769 C CA . ILE A 1 93 ? -12.094 -4.824 -3.257 1.00 92.62 93 ILE A CA 1
ATOM 770 C C . ILE A 1 93 ? -11.720 -4.643 -4.738 1.00 92.62 93 ILE A C 1
ATOM 772 O O . ILE A 1 93 ? -12.379 -5.239 -5.594 1.00 92.62 93 ILE A O 1
ATOM 776 N N . PRO A 1 94 ? -10.668 -3.864 -5.054 1.00 93.81 94 PRO A N 1
ATOM 777 C CA . PRO A 1 94 ? -10.178 -3.711 -6.420 1.00 93.81 94 PRO A CA 1
ATOM 778 C C . PRO A 1 94 ? -9.768 -5.046 -7.049 1.00 93.81 94 PRO A C 1
ATOM 780 O O . PRO A 1 94 ? -9.198 -5.921 -6.390 1.00 93.81 94 PRO A O 1
ATOM 783 N N . SER A 1 95 ? -10.017 -5.197 -8.350 1.00 93.00 95 SER A N 1
ATOM 784 C CA . SER A 1 95 ? -9.623 -6.394 -9.094 1.00 93.00 95 SER A CA 1
ATOM 785 C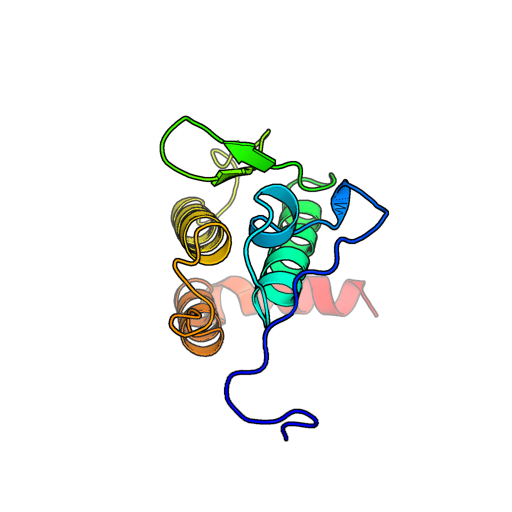 C . SER A 1 95 ? -8.106 -6.441 -9.280 1.00 93.00 95 SER A C 1
ATOM 787 O O . SER A 1 95 ? -7.501 -5.618 -9.965 1.00 93.00 95 SER A O 1
ATOM 789 N N . VAL A 1 96 ? -7.473 -7.465 -8.705 1.00 92.25 96 VAL A N 1
ATOM 790 C CA . VAL A 1 96 ? -6.039 -7.732 -8.906 1.00 92.25 96 VAL A CA 1
ATOM 791 C C . VAL A 1 96 ? -5.748 -8.161 -10.351 1.00 92.25 96 VAL A C 1
ATOM 793 O O . VAL A 1 96 ? -4.630 -7.981 -10.833 1.00 92.25 96 VAL A O 1
ATOM 796 N N . CYS A 1 97 ? -6.739 -8.724 -11.054 1.00 93.25 97 CYS A N 1
ATOM 797 C CA . CYS A 1 97 ? -6.591 -9.094 -12.463 1.00 93.25 97 CYS A CA 1
ATOM 798 C C . CYS A 1 97 ? -6.454 -7.847 -13.338 1.00 93.25 97 CYS A C 1
ATOM 800 O O 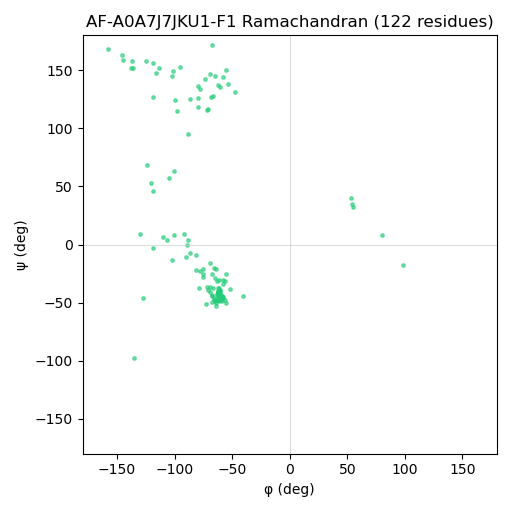. CYS A 1 97 ? -5.528 -7.782 -14.138 1.00 93.25 97 CYS A O 1
ATOM 802 N N . ASP A 1 98 ? -7.277 -6.827 -13.097 1.00 94.88 98 ASP A N 1
ATOM 803 C CA . ASP A 1 98 ? -7.244 -5.567 -13.8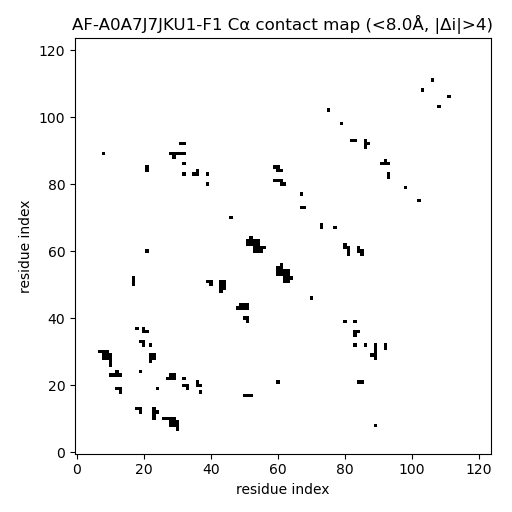46 1.00 94.88 98 ASP A CA 1
ATOM 804 C C . ASP A 1 98 ? -5.894 -4.869 -13.646 1.00 94.88 98 ASP A C 1
ATOM 806 O O . ASP A 1 98 ? -5.283 -4.378 -14.596 1.00 94.88 98 ASP A O 1
ATOM 810 N N . TRP A 1 99 ? -5.374 -4.892 -12.413 1.00 95.25 99 TRP A N 1
ATOM 811 C CA . TRP A 1 99 ? -4.029 -4.402 -12.127 1.00 95.25 99 TRP A CA 1
ATOM 812 C C . TRP A 1 99 ? -2.962 -5.186 -12.884 1.00 95.25 99 TRP A C 1
ATOM 814 O O . TRP A 1 99 ? -2.118 -4.577 -13.537 1.00 95.25 99 TRP A O 1
ATOM 824 N N . ARG A 1 100 ? -3.005 -6.521 -12.854 1.00 93.44 100 ARG A N 1
ATOM 825 C CA . ARG A 1 100 ? -2.064 -7.354 -13.616 1.00 93.44 100 ARG A CA 1
ATOM 826 C C . ARG A 1 100 ? -2.086 -7.006 -15.102 1.00 93.44 100 ARG A C 1
ATOM 828 O O . ARG A 1 100 ? -1.027 -6.748 -15.662 1.00 93.44 100 ARG A O 1
ATOM 835 N N . GLU A 1 101 ? -3.265 -6.954 -15.712 1.00 93.69 101 GLU A N 1
ATOM 836 C CA . GLU A 1 101 ? -3.432 -6.629 -17.131 1.00 93.69 101 GLU A CA 1
ATOM 837 C C . GLU A 1 101 ? -2.899 -5.229 -17.455 1.00 93.69 101 GLU A C 1
ATOM 839 O O . GLU A 1 101 ? -2.181 -5.046 -18.439 1.00 93.69 101 GLU A O 1
ATOM 844 N N . LYS A 1 102 ? -3.168 -4.242 -16.591 1.00 93.44 102 LYS A N 1
ATOM 845 C CA . LYS A 1 102 ? -2.650 -2.876 -16.737 1.00 93.44 102 LYS A CA 1
ATOM 846 C C . LYS A 1 102 ? -1.122 -2.833 -16.678 1.00 93.44 102 LYS A C 1
ATOM 848 O O . LYS A 1 102 ? -0.497 -2.148 -17.486 1.00 93.44 102 LYS A O 1
ATOM 853 N N . PHE A 1 103 ? -0.508 -3.584 -15.762 1.00 92.00 103 PHE A N 1
ATOM 854 C CA . PHE A 1 103 ? 0.947 -3.728 -15.704 1.00 92.00 103 PHE A CA 1
ATOM 855 C C . PHE A 1 103 ? 1.493 -4.448 -16.944 1.00 92.00 103 PHE A C 1
ATOM 857 O O . PHE A 1 103 ? 2.444 -3.964 -17.547 1.00 92.00 103 PHE A O 1
ATOM 864 N N . GLU A 1 104 ? 0.893 -5.551 -17.383 1.00 89.06 104 GLU A N 1
ATOM 865 C CA . GLU A 1 104 ? 1.332 -6.280 -18.583 1.00 89.06 104 GLU A CA 1
ATOM 866 C C . GLU A 1 104 ? 1.246 -5.426 -19.859 1.00 89.06 104 GLU A C 1
AT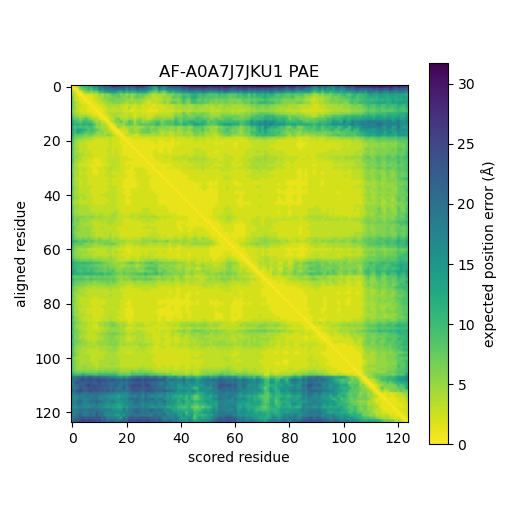OM 868 O O . GLU A 1 104 ? 2.139 -5.488 -20.708 1.00 89.06 104 GLU A O 1
ATOM 873 N N . ALA A 1 105 ? 0.214 -4.586 -19.976 1.00 88.81 105 ALA A N 1
ATOM 874 C CA . ALA A 1 105 ? 0.056 -3.651 -21.085 1.00 88.81 105 ALA A CA 1
ATOM 875 C C . ALA A 1 105 ? 1.126 -2.545 -21.074 1.00 88.81 105 ALA A C 1
ATOM 877 O O . ALA A 1 105 ? 1.704 -2.228 -22.116 1.00 88.81 105 ALA A O 1
ATOM 878 N N . GLU A 1 106 ? 1.417 -1.972 -19.902 1.00 87.44 106 GLU A N 1
ATOM 879 C CA . GLU A 1 106 ? 2.407 -0.898 -19.742 1.00 87.44 106 GLU A CA 1
ATOM 880 C C . GLU A 1 106 ? 3.860 -1.390 -19.821 1.00 87.44 106 GLU A C 1
ATOM 882 O O . GLU A 1 106 ? 4.746 -0.630 -20.221 1.00 87.44 106 GLU A O 1
ATOM 887 N N . PHE A 1 107 ? 4.109 -2.652 -19.460 1.00 82.25 107 PHE A N 1
ATOM 888 C CA . PHE A 1 107 ? 5.416 -3.311 -19.484 1.00 82.25 107 PHE A CA 1
ATOM 889 C C . PHE A 1 107 ? 5.535 -4.285 -20.663 1.00 82.25 107 PHE A C 1
ATOM 891 O O . PHE A 1 107 ? 5.814 -5.473 -20.484 1.00 82.25 107 PHE A O 1
ATOM 898 N N . SER A 1 108 ? 5.339 -3.783 -21.888 1.00 71.25 108 SER A N 1
ATOM 899 C CA . SER A 1 108 ? 5.273 -4.618 -23.091 1.00 71.25 108 SER A CA 1
ATOM 900 C C . SER A 1 108 ? 6.421 -5.639 -23.176 1.00 71.25 108 SER A C 1
ATOM 902 O O . SER A 1 108 ? 7.607 -5.314 -23.060 1.00 71.25 108 SER A O 1
ATOM 904 N N . VAL A 1 109 ? 6.084 -6.903 -23.455 1.00 60.69 109 VAL A N 1
ATOM 905 C CA . VAL A 1 109 ? 7.067 -8.000 -23.545 1.00 60.69 109 VAL A CA 1
ATOM 906 C C . VAL A 1 109 ? 8.181 -7.688 -24.555 1.00 60.69 109 VAL A C 1
ATOM 908 O O . VAL A 1 109 ? 9.294 -8.180 -24.411 1.00 60.69 109 VAL A O 1
ATOM 911 N N . LYS A 1 110 ? 7.940 -6.843 -25.566 1.00 62.66 110 LYS A N 1
ATOM 912 C CA . LYS A 1 110 ? 8.958 -6.465 -26.559 1.00 62.66 110 LYS A CA 1
ATOM 913 C C . LYS A 1 110 ? 10.048 -5.549 -25.995 1.00 62.66 110 LYS A C 1
ATOM 915 O O . LYS A 1 110 ? 11.209 -5.762 -26.340 1.00 62.66 110 LYS A O 1
ATOM 920 N N . GLU A 1 111 ? 9.709 -4.592 -25.132 1.00 65.25 111 GLU A N 1
ATOM 921 C CA . GLU A 1 111 ? 10.694 -3.703 -24.491 1.00 65.25 111 GLU A CA 1
ATOM 922 C C . GLU A 1 111 ? 11.575 -4.458 -23.493 1.00 65.25 111 GLU A C 1
ATOM 924 O O . GLU A 1 111 ? 12.782 -4.226 -23.433 1.00 65.25 111 GLU A O 1
ATOM 929 N N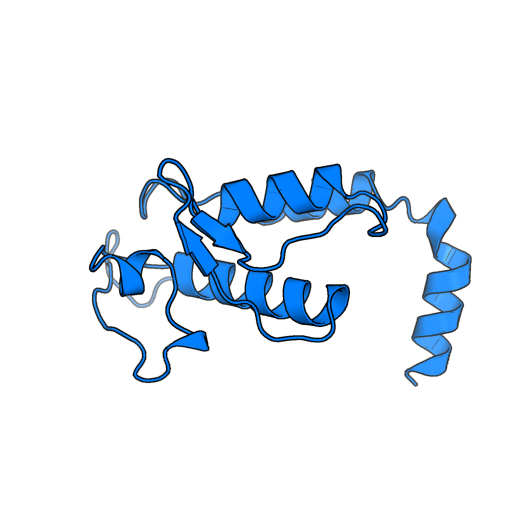 . TYR A 1 112 ? 11.001 -5.424 -22.770 1.00 67.31 112 TYR A N 1
ATOM 930 C CA . TYR A 1 112 ? 11.695 -6.117 -21.681 1.00 67.31 112 TYR A CA 1
ATOM 931 C C . TYR A 1 112 ? 12.217 -7.501 -22.036 1.00 67.31 112 TYR A C 1
ATOM 933 O O . TYR A 1 112 ? 13.042 -8.022 -21.301 1.00 67.31 112 TYR A O 1
ATOM 941 N N . SER A 1 113 ? 11.812 -8.110 -23.153 1.00 66.94 113 SER A N 1
ATOM 942 C CA . SER A 1 113 ? 12.166 -9.499 -23.501 1.00 66.94 113 SER A CA 1
ATOM 943 C C . SER A 1 113 ? 13.668 -9.781 -23.426 1.00 66.94 113 SER A C 1
ATOM 945 O O . SER A 1 113 ? 14.057 -10.850 -22.960 1.00 66.94 113 SER A O 1
ATOM 947 N N . LYS A 1 114 ? 14.530 -8.834 -23.827 1.00 72.00 114 LYS A N 1
ATOM 948 C CA . LYS A 1 114 ? 15.989 -9.005 -23.718 1.00 72.00 114 LYS A CA 1
ATOM 949 C C . LYS A 1 114 ? 16.489 -8.906 -22.274 1.00 72.00 114 LYS A C 1
ATOM 951 O O . LYS A 1 114 ? 17.187 -9.815 -21.829 1.00 72.00 114 LYS A O 1
ATOM 956 N N . GLU A 1 115 ? 16.119 -7.856 -21.543 1.00 76.50 115 GLU A N 1
ATOM 957 C CA . GLU A 1 115 ? 16.603 -7.639 -20.171 1.00 76.50 115 GLU A CA 1
ATOM 958 C C . GLU A 1 115 ? 15.983 -8.638 -19.182 1.00 76.50 115 GLU A C 1
ATOM 960 O O . GLU A 1 115 ? 16.676 -9.175 -18.327 1.00 76.50 115 GLU A O 1
ATOM 965 N N . TYR A 1 116 ? 14.710 -8.992 -19.364 1.00 72.56 116 TYR A N 1
ATOM 966 C CA . TYR A 1 116 ? 14.022 -10.052 -18.628 1.00 72.56 116 TYR A CA 1
ATOM 967 C C . TYR A 1 116 ? 14.721 -11.399 -18.810 1.00 72.56 116 TYR A C 1
ATOM 969 O O . TYR A 1 116 ? 15.020 -12.072 -17.828 1.00 72.56 116 TYR A O 1
ATOM 977 N N . LYS A 1 117 ? 15.047 -11.786 -20.055 1.00 76.00 117 LYS A N 1
ATOM 978 C CA . LYS A 1 117 ? 15.815 -13.016 -20.314 1.00 76.00 117 LYS A CA 1
ATOM 979 C C . LYS A 1 117 ? 17.188 -12.965 -19.650 1.00 76.00 117 LYS A C 1
ATOM 981 O O . LYS A 1 117 ? 17.630 -13.974 -19.112 1.00 76.00 117 LYS A O 1
ATOM 986 N N . ARG A 1 118 ? 17.847 -11.804 -19.661 1.00 81.44 118 ARG A N 1
ATOM 987 C CA . ARG A 1 118 ? 19.143 -11.607 -19.004 1.00 81.44 118 ARG A CA 1
ATOM 988 C C . ARG A 1 118 ? 19.046 -11.775 -17.486 1.00 81.44 118 ARG A C 1
ATOM 990 O O . ARG A 1 118 ? 19.787 -12.582 -16.939 1.00 81.44 118 ARG A O 1
ATOM 997 N N . ILE A 1 119 ? 18.131 -11.065 -16.825 1.00 78.69 119 ILE A N 1
ATOM 998 C CA . ILE A 1 119 ? 17.923 -11.141 -15.371 1.00 78.69 119 ILE A CA 1
ATOM 999 C C . ILE A 1 119 ? 17.512 -12.560 -14.966 1.00 78.69 119 ILE A C 1
ATOM 1001 O O . ILE A 1 119 ? 18.097 -13.129 -14.052 1.00 78.69 119 ILE A O 1
ATOM 1005 N N . ASN A 1 120 ? 16.577 -13.179 -15.692 1.00 77.44 120 ASN A N 1
ATOM 1006 C CA . ASN A 1 120 ? 16.121 -14.540 -15.403 1.00 77.44 120 ASN A CA 1
ATOM 1007 C C . ASN A 1 120 ? 17.241 -15.586 -15.562 1.00 77.44 120 ASN A C 1
ATOM 1009 O O . ASN A 1 120 ? 17.268 -16.576 -14.842 1.00 77.44 120 ASN A O 1
ATOM 1013 N N . ASN A 1 121 ? 18.191 -15.364 -16.476 1.00 78.19 121 ASN A N 1
ATOM 1014 C CA . ASN A 1 121 ? 19.379 -16.211 -16.596 1.00 78.19 121 ASN A CA 1
ATOM 1015 C C . ASN A 1 121 ? 20.416 -15.956 -15.490 1.00 78.19 121 ASN A C 1
ATOM 1017 O O . ASN A 1 121 ? 21.183 -16.859 -15.196 1.00 78.19 121 ASN A O 1
ATOM 1021 N N . MET A 1 122 ? 20.457 -14.761 -14.889 1.00 72.31 122 MET A N 1
ATOM 1022 C CA . MET A 1 122 ? 21.339 -14.454 -13.751 1.00 72.31 122 MET A CA 1
ATOM 1023 C C . MET A 1 122 ? 20.822 -15.005 -12.415 1.00 72.31 122 MET A C 1
ATOM 1025 O O . MET A 1 122 ? 21.603 -15.152 -11.483 1.00 72.31 122 MET A O 1
ATOM 1029 N N . MET A 1 123 ? 19.514 -15.254 -12.302 1.00 70.06 123 MET A N 1
ATOM 1030 C CA . MET A 1 123 ? 18.873 -15.773 -11.084 1.00 70.06 123 MET A CA 1
ATOM 1031 C C . MET A 1 123 ? 18.825 -17.312 -11.020 1.00 70.06 123 MET A C 1
ATOM 1033 O O . MET A 1 123 ? 18.294 -17.852 -10.051 1.00 70.06 123 MET A O 1
ATOM 1037 N N . LYS A 1 124 ? 19.340 -18.006 -12.042 1.00 60.16 124 LYS A N 1
ATOM 1038 C CA . LYS A 1 124 ? 19.494 -19.468 -12.098 1.00 60.16 124 LYS A CA 1
ATOM 1039 C C . LYS A 1 124 ? 20.931 -19.860 -11.791 1.00 60.16 124 LYS A C 1
ATOM 1041 O O . LYS A 1 124 ? 21.098 -20.914 -11.146 1.00 60.16 124 LYS A O 1
#

Mean predicted aligned error: 5.88 Å

Organism: Bugula neritina (NCBI:txid10212)

Sequence (124 aa):
MSKFPPGTTFTANNETEGFMCIEMKTQRPWTYQTDLFGVLGTVYTLLFQNYMLVTYNGQLWQPAKFNLHRIYKSRLWAEMFTELLNIESCDRIPSVCDWREKFEAEFSVKEYSKEYKRINNMMK

Secondary structure (DSSP, 8-state):
--SS-TT--B-PPPSSGGG--HHHHTT--BSTHHHHHHHHHHHHHHHHSSPPPEEE-SS-EEETT---TTSTTHHHHHHHHHHHHS---TT-PPPHHHHHHHHHHHS-HHHHHHHHHHHHHH--

InterPro domains:
  IPR011009 Protein kinase-like domain superfamily [SSF56112] (5-105)
  IPR015661 Mitotic spindle checkpoint protein Bub1/Mad3 [PTHR14030] (1-112)

Solvent-accessible surface area (backbone atoms only — not comparable to full-atom values): 7675 Å² total; per-residue (Å²): 141,74,98,60,66,89,89,68,67,42,75,76,70,58,93,51,74,81,71,42,28,64,34,46,75,67,75,36,68,36,58,68,57,51,58,49,37,50,52,52,36,52,52,38,26,72,76,66,76,41,83,53,50,74,41,73,77,88,84,51,47,42,58,67,82,72,79,44,91,84,42,84,64,34,65,61,53,51,55,51,51,46,51,64,54,54,60,86,46,80,90,55,68,80,62,66,63,59,51,50,52,52,48,51,65,74,58,39,61,81,83,40,51,66,59,50,53,49,53,59,61,72,76,108

Foldseek 3Di:
DDPDPPPDWDQDADPDPLQGAPCNVVSHTDDCLSVLSVVLQVVCCVQPVDGFDWDDPPDFIATPPLDCVPPPPSVLNVVSRGDSRCQPDRVRHDDPVVNVVVCCVVVDCVVCVVVVVVVVVVVD

pLDDT: mean 88.79, std 9.99, range [46.06, 97.12]

Radius of gyration: 16.5 Å; Cα contacts (8 Å, |Δi|>4): 104; chains: 1; bounding box: 42×36×43 Å